Protein AF-A0A831PIA3-F1 (afdb_monomer)

Nearest PDB structures (foldseek):
  3on5-assembly1_A  TM=6.449E-01  e=6.277E-10  Halalkalibacterium halodurans
  2we7-assembly2_B-2  TM=6.122E-01  e=3.461E-08  Mycolicibacterium smegmatis MC2 155
  2we8-assembly1_A-2  TM=6.275E-01  e=1.860E-07  Mycolicibacterium smegmatis MC2 155
  2we8-assembly2_B-3  TM=6.422E-01  e=3.788E-07  Mycolicibacterium smegmatis MC2 155
  2we7-assembly1_A-3  TM=5.718E-01  e=1.346E-07  Mycolicibacterium smegmatis MC2 155

Radius of gyration: 20.7 Å; Cα contacts (8 Å, |Δi|>4): 271; chains: 1; bounding box: 48×27×61 Å

Organism: NCBI:txid483547

pLDDT: mean 90.54, std 7.81, range [58.16, 98.5]

Structure (mmCIF, N/CA/C/O backbone):
data_AF-A0A831PIA3-F1
#
_entry.id   AF-A0A831PIA3-F1
#
loop_
_atom_site.group_PDB
_atom_site.id
_atom_site.type_symbol
_atom_site.label_atom_id
_atom_site.label_alt_id
_atom_site.label_comp_id
_atom_site.label_asym_id
_atom_site.label_entity_id
_atom_site.label_seq_id
_atom_site.pdbx_PDB_ins_code
_atom_site.Cartn_x
_atom_site.Cartn_y
_atom_site.Cartn_z
_atom_site.occupancy
_atom_site.B_iso_or_equiv
_atom_site.auth_seq_id
_atom_site.auth_comp_id
_atom_site.auth_asym_id
_atom_site.auth_atom_id
_atom_site.pdbx_PDB_model_num
ATOM 1 N N . MET A 1 1 ? -1.072 -17.767 -10.872 1.00 58.16 1 MET A N 1
ATOM 2 C CA . MET A 1 1 ? -0.737 -18.484 -9.621 1.00 58.16 1 MET A CA 1
ATOM 3 C C . MET A 1 1 ? 0.154 -17.615 -8.742 1.00 58.16 1 MET A C 1
ATOM 5 O O . MET A 1 1 ? -0.186 -17.437 -7.587 1.00 58.16 1 MET A O 1
ATOM 9 N N . GLU A 1 2 ? 1.199 -16.997 -9.306 1.00 70.75 2 GLU A N 1
ATOM 10 C CA . GLU A 1 2 ? 2.081 -16.035 -8.612 1.00 70.75 2 GLU A CA 1
ATOM 11 C C . GLU A 1 2 ? 1.326 -14.826 -8.022 1.00 70.75 2 GLU A C 1
ATOM 13 O O . GLU A 1 2 ? 1.467 -14.533 -6.838 1.00 70.75 2 GLU A O 1
ATOM 18 N N . ASP A 1 3 ? 0.431 -14.206 -8.800 1.00 82.56 3 ASP A N 1
ATOM 19 C CA . ASP A 1 3 ? -0.356 -13.056 -8.330 1.00 82.56 3 ASP A CA 1
ATOM 20 C C . ASP A 1 3 ? -1.296 -13.389 -7.161 1.00 82.56 3 ASP A C 1
ATOM 22 O O . ASP A 1 3 ? -1.509 -12.547 -6.297 1.00 82.56 3 ASP A O 1
ATOM 26 N N . ILE A 1 4 ? -1.837 -14.613 -7.091 1.00 89.94 4 ILE A N 1
ATOM 27 C CA . ILE A 1 4 ? -2.760 -15.009 -6.010 1.00 89.94 4 ILE A CA 1
ATOM 28 C C . ILE A 1 4 ? -2.035 -14.961 -4.664 1.00 89.94 4 ILE A C 1
ATOM 30 O O . ILE A 1 4 ? -2.518 -14.309 -3.745 1.00 89.94 4 ILE A O 1
ATOM 34 N N . ALA A 1 5 ? -0.846 -15.564 -4.575 1.00 90.50 5 ALA A N 1
ATOM 35 C CA . ALA A 1 5 ? -0.042 -15.553 -3.352 1.00 90.50 5 ALA A CA 1
ATOM 36 C C . ALA A 1 5 ? 0.365 -14.128 -2.934 1.00 90.50 5 ALA A C 1
ATOM 38 O O . ALA A 1 5 ? 0.476 -13.822 -1.747 1.00 90.50 5 ALA A O 1
ATOM 39 N N . LEU A 1 6 ? 0.584 -13.240 -3.907 1.00 92.75 6 LEU A N 1
ATOM 40 C CA . LEU A 1 6 ? 0.877 -11.832 -3.654 1.00 92.75 6 LEU A CA 1
ATOM 41 C C . LEU A 1 6 ? -0.347 -11.086 -3.097 1.00 92.75 6 LEU A C 1
ATOM 43 O O . LEU A 1 6 ? -0.218 -10.334 -2.135 1.00 92.75 6 LEU A O 1
ATOM 47 N N . TYR A 1 7 ? -1.543 -11.325 -3.638 1.00 93.12 7 TYR A N 1
ATOM 48 C CA . TYR A 1 7 ? -2.778 -10.735 -3.114 1.00 93.12 7 TYR A CA 1
ATOM 49 C C . TYR A 1 7 ? -3.189 -11.303 -1.748 1.00 93.12 7 TYR A C 1
ATOM 51 O O . TYR A 1 7 ? -3.681 -10.555 -0.904 1.00 93.12 7 TYR A O 1
ATOM 59 N N . GLU A 1 8 ? -2.946 -12.588 -1.487 1.00 93.56 8 GLU A N 1
ATOM 60 C CA . GLU A 1 8 ? -3.107 -13.181 -0.153 1.00 93.56 8 GLU A CA 1
ATOM 61 C C . GLU A 1 8 ? -2.209 -12.489 0.879 1.00 93.56 8 GLU A C 1
ATOM 63 O O . GLU A 1 8 ? -2.651 -12.192 1.991 1.00 93.56 8 GLU A O 1
ATOM 68 N N . GLU A 1 9 ? -0.972 -12.164 0.500 1.00 92.62 9 GLU A N 1
ATOM 69 C CA . GLU A 1 9 ? -0.054 -11.411 1.353 1.00 92.62 9 GLU A CA 1
ATOM 70 C C . GLU A 1 9 ? -0.544 -9.982 1.611 1.00 92.62 9 GLU A C 1
ATOM 72 O O . GLU A 1 9 ? -0.527 -9.528 2.753 1.00 92.62 9 GLU A O 1
ATOM 77 N N . VAL A 1 10 ? -1.061 -9.291 0.591 1.00 93.06 10 VAL A N 1
ATOM 78 C CA . VAL A 1 10 ? -1.673 -7.960 0.758 1.00 93.06 10 VAL A CA 1
ATOM 79 C C . VAL A 1 10 ? -2.828 -8.007 1.766 1.00 93.06 10 VAL A C 1
ATOM 81 O O . VAL A 1 10 ? -2.923 -7.142 2.638 1.00 93.06 10 VAL A O 1
ATOM 84 N N . ILE A 1 11 ? -3.687 -9.030 1.693 1.00 91.12 11 ILE A N 1
ATOM 85 C CA . ILE A 1 11 ? -4.784 -9.223 2.653 1.00 91.12 11 ILE A CA 1
ATOM 86 C C . ILE A 1 11 ? -4.235 -9.458 4.066 1.00 91.12 11 ILE A C 1
ATOM 88 O O . ILE A 1 11 ? -4.759 -8.889 5.027 1.00 91.12 11 ILE A O 1
ATOM 92 N N . ARG A 1 12 ? -3.181 -10.273 4.203 1.00 90.88 12 ARG A N 1
ATOM 93 C CA . ARG A 1 12 ? -2.529 -10.545 5.491 1.00 90.88 12 ARG A CA 1
ATOM 94 C C . ARG A 1 12 ? -1.986 -9.262 6.117 1.00 90.88 12 ARG A C 1
ATOM 96 O O . ARG A 1 12 ? -2.293 -8.987 7.272 1.00 90.88 12 ARG A O 1
ATOM 103 N N . LEU A 1 13 ? -1.244 -8.466 5.349 1.00 90.75 13 LEU A N 1
ATOM 104 C CA . LEU A 1 13 ? -0.618 -7.227 5.818 1.00 90.75 13 LEU A CA 1
ATOM 105 C C . LEU A 1 13 ? -1.647 -6.163 6.193 1.00 90.75 13 LEU A C 1
ATOM 107 O O . LEU A 1 13 ? -1.507 -5.523 7.228 1.00 90.75 13 LEU A O 1
ATOM 111 N N . LYS A 1 14 ? -2.741 -6.042 5.431 1.00 86.69 14 LYS A N 1
ATOM 112 C CA . LYS A 1 14 ? -3.842 -5.124 5.762 1.00 86.69 14 LYS A CA 1
ATOM 113 C C . LYS A 1 14 ? -4.485 -5.422 7.124 1.00 86.69 14 LYS A C 1
ATOM 115 O O . LYS A 1 14 ? -5.036 -4.521 7.752 1.00 86.69 14 LYS A O 1
ATOM 120 N N . ASN A 1 15 ? -4.455 -6.680 7.561 1.00 83.19 15 ASN A N 1
ATOM 121 C CA . ASN A 1 15 ? -4.971 -7.106 8.865 1.00 83.19 15 ASN A CA 1
ATOM 122 C C . ASN A 1 15 ? -3.885 -7.201 9.950 1.00 83.19 15 ASN A C 1
ATOM 124 O O . ASN A 1 15 ? -4.224 -7.426 11.109 1.00 83.19 15 ASN A O 1
ATOM 128 N N . GLY A 1 16 ? -2.610 -7.090 9.579 1.00 81.50 16 GLY A N 1
ATOM 129 C CA . GLY A 1 16 ? -1.479 -7.090 10.498 1.00 81.50 16 GLY A CA 1
ATOM 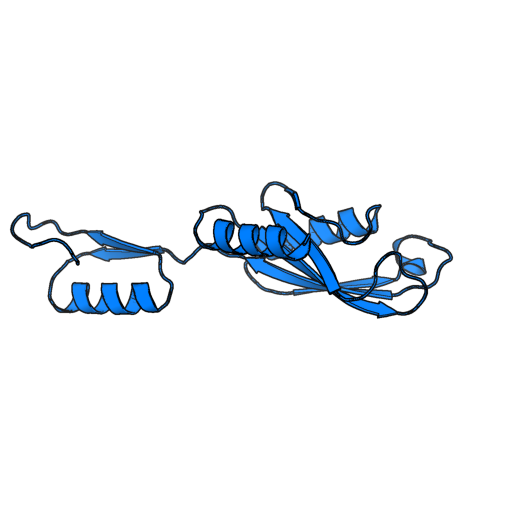130 C C . GLY A 1 16 ? -1.038 -5.674 10.849 1.00 81.50 16 GLY A C 1
ATOM 131 O O . GLY A 1 16 ? -1.726 -4.703 10.554 1.00 81.50 16 GLY A O 1
ATOM 132 N N . GLU A 1 17 ? 0.135 -5.567 11.468 1.00 75.38 17 GLU A N 1
ATOM 133 C CA . GLU A 1 17 ? 0.722 -4.279 11.860 1.00 75.38 17 GLU A CA 1
ATOM 134 C C . GLU A 1 17 ? 1.835 -3.813 10.919 1.00 75.38 17 GLU A C 1
ATOM 136 O O . GLU A 1 17 ? 2.262 -2.667 11.011 1.00 75.38 17 GLU A O 1
ATOM 141 N N . GLN A 1 18 ? 2.321 -4.679 10.022 1.00 86.75 18 GLN A N 1
ATOM 142 C CA . GLN A 1 18 ? 3.462 -4.372 9.163 1.00 86.75 18 GLN A CA 1
ATOM 143 C C . GLN A 1 18 ? 3.013 -3.638 7.887 1.00 86.75 18 GLN A C 1
ATOM 145 O O . GLN A 1 18 ? 2.327 -4.241 7.057 1.00 86.75 18 GLN A O 1
ATOM 150 N N . PRO A 1 19 ? 3.425 -2.373 7.679 1.00 91.88 19 PRO A N 1
ATOM 151 C CA . PRO A 1 19 ? 3.146 -1.656 6.444 1.00 91.88 19 PRO A CA 1
ATOM 152 C C . PRO A 1 19 ? 3.951 -2.219 5.270 1.00 91.88 19 PRO A C 1
ATOM 154 O O . PRO A 1 19 ? 5.071 -2.719 5.428 1.00 91.88 19 PRO A O 1
ATOM 157 N N . ALA A 1 20 ? 3.404 -2.079 4.069 1.00 95.88 20 ALA A N 1
ATOM 158 C CA . ALA A 1 20 ? 4.089 -2.422 2.830 1.00 95.88 20 ALA A CA 1
ATOM 159 C C . ALA A 1 20 ? 3.628 -1.519 1.688 1.00 95.88 20 ALA A C 1
ATOM 161 O O . ALA A 1 20 ? 2.650 -0.798 1.825 1.00 95.88 20 ALA A O 1
ATOM 162 N N . THR A 1 21 ? 4.296 -1.596 0.546 1.00 97.81 21 THR A N 1
ATOM 163 C CA . THR A 1 21 ? 3.874 -0.967 -0.704 1.00 97.81 21 THR A CA 1
ATOM 164 C C . THR A 1 21 ? 3.724 -2.041 -1.769 1.00 97.81 21 THR A C 1
ATOM 166 O O . THR A 1 21 ? 4.658 -2.800 -2.041 1.00 97.81 21 THR A O 1
ATOM 169 N N . LEU A 1 22 ? 2.552 -2.092 -2.399 1.00 97.50 22 LEU A N 1
ATOM 170 C CA . LEU A 1 22 ? 2.340 -2.841 -3.626 1.00 97.50 22 LEU A CA 1
ATOM 171 C C . LEU A 1 22 ? 2.830 -2.000 -4.806 1.00 97.50 22 LEU A C 1
ATOM 173 O O . LEU A 1 22 ? 2.276 -0.954 -5.136 1.00 97.50 22 LEU A O 1
ATOM 177 N N . VAL A 1 23 ? 3.869 -2.485 -5.466 1.00 98.06 23 VAL A N 1
ATOM 178 C CA . VAL A 1 23 ? 4.406 -1.910 -6.692 1.00 98.06 23 VAL A CA 1
ATOM 179 C C . VAL A 1 23 ? 3.753 -2.604 -7.878 1.00 98.06 23 VA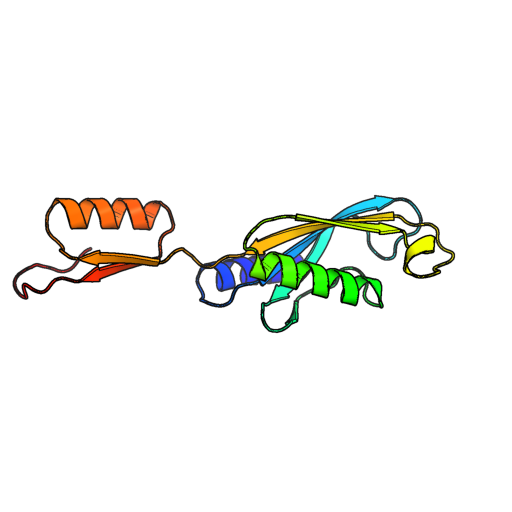L A C 1
ATOM 181 O O . VAL A 1 23 ? 3.788 -3.829 -7.981 1.00 98.06 23 VAL A O 1
ATOM 184 N N . THR A 1 24 ? 3.197 -1.832 -8.809 1.00 97.38 24 THR A N 1
ATOM 185 C CA . THR A 1 24 ? 2.691 -2.348 -10.088 1.00 97.38 24 THR A CA 1
ATOM 186 C C . THR A 1 24 ? 3.323 -1.593 -11.248 1.00 97.38 24 THR A C 1
ATOM 188 O O . THR A 1 24 ? 3.214 -0.373 -11.328 1.00 97.38 24 THR A O 1
ATOM 191 N N . LEU A 1 25 ? 3.932 -2.307 -12.196 1.00 96.56 25 LEU A N 1
ATOM 192 C CA . LEU A 1 25 ? 4.326 -1.736 -13.482 1.00 96.56 25 LEU A CA 1
ATOM 193 C C . LEU A 1 25 ? 3.061 -1.422 -14.290 1.00 96.56 25 LEU A C 1
ATOM 195 O O . LEU A 1 25 ? 2.414 -2.331 -14.809 1.00 96.56 25 LEU A O 1
ATOM 199 N N . ILE A 1 26 ? 2.695 -0.145 -14.387 1.00 97.12 26 ILE A N 1
ATOM 200 C CA . ILE A 1 26 ? 1.460 0.302 -15.050 1.00 97.12 26 ILE A CA 1
ATOM 201 C C . ILE A 1 26 ? 1.680 0.698 -16.510 1.00 97.12 26 ILE A C 1
ATOM 203 O O . ILE A 1 26 ? 0.745 0.652 -17.307 1.00 97.12 26 ILE A O 1
ATOM 207 N N . ARG A 1 27 ? 2.917 1.034 -16.898 1.00 95.94 27 ARG A N 1
ATOM 208 C CA . ARG A 1 27 ? 3.263 1.334 -18.291 1.00 95.94 27 ARG A CA 1
ATOM 209 C C . ARG A 1 27 ? 4.683 0.900 -18.615 1.00 95.94 27 ARG A C 1
ATOM 211 O O . ARG A 1 27 ? 5.612 1.198 -17.875 1.00 95.94 27 ARG A O 1
ATOM 218 N N . SER A 1 28 ? 4.850 0.260 -19.766 1.00 94.00 28 SER A N 1
ATOM 219 C CA . SER A 1 28 ? 6.154 -0.097 -20.330 1.00 94.00 28 SER A CA 1
ATOM 220 C C . SER A 1 28 ? 6.177 0.242 -21.817 1.00 94.00 28 SER A C 1
ATOM 222 O O . SER A 1 28 ? 5.299 -0.209 -22.555 1.00 94.00 28 SER A O 1
ATOM 224 N N . THR A 1 29 ? 7.171 1.002 -22.267 1.00 91.38 29 THR A N 1
ATOM 225 C CA . THR A 1 29 ? 7.386 1.340 -23.687 1.00 91.38 29 THR A CA 1
ATOM 226 C C . THR A 1 29 ? 8.812 0.984 -24.099 1.00 91.38 29 THR A C 1
ATOM 228 O O . THR A 1 29 ? 9.699 0.968 -23.250 1.00 91.38 29 THR A O 1
ATOM 231 N N . GLY A 1 30 ? 9.028 0.653 -25.374 1.00 86.75 30 GLY A N 1
ATOM 232 C CA . GLY A 1 30 ? 10.328 0.177 -25.862 1.00 86.75 30 GLY A CA 1
ATOM 233 C C . GLY A 1 30 ? 10.703 -1.222 -25.354 1.00 86.75 30 GLY A C 1
ATOM 234 O O . GLY A 1 30 ? 9.840 -2.012 -24.937 1.00 86.75 30 GLY A O 1
ATOM 235 N N . SER A 1 31 ? 11.999 -1.540 -25.397 1.00 83.19 31 SER A N 1
ATOM 236 C CA . SER A 1 31 ? 12.514 -2.838 -24.947 1.00 83.19 31 SER A CA 1
ATOM 237 C C . SER A 1 31 ? 12.764 -2.809 -23.443 1.00 83.19 31 SER A C 1
ATOM 239 O O . SER A 1 31 ? 13.684 -2.169 -22.944 1.00 83.19 31 SER A O 1
ATOM 241 N N . THR A 1 32 ? 11.898 -3.507 -22.719 1.00 82.19 32 THR A N 1
ATOM 242 C CA . THR A 1 32 ? 11.809 -3.507 -21.257 1.00 82.19 32 THR A CA 1
ATOM 243 C C . THR A 1 32 ? 11.818 -4.948 -20.735 1.00 82.19 32 THR A C 1
ATOM 245 O O . THR A 1 32 ? 11.248 -5.822 -21.396 1.00 82.19 32 THR A O 1
ATOM 248 N N . PRO A 1 33 ? 12.453 -5.225 -19.577 1.00 76.56 33 PRO A N 1
ATOM 249 C CA . PRO A 1 33 ? 12.634 -6.588 -19.059 1.00 76.56 33 PRO A CA 1
ATOM 250 C C . PRO A 1 33 ? 11.318 -7.244 -18.620 1.00 76.56 33 PRO A C 1
ATOM 252 O O . PRO A 1 33 ? 11.162 -8.461 -18.700 1.00 76.56 33 PRO A O 1
ATOM 255 N N . ARG A 1 34 ? 10.348 -6.435 -18.183 1.00 84.44 34 ARG A N 1
ATOM 256 C CA . ARG A 1 34 ? 8.980 -6.852 -17.863 1.00 84.44 34 ARG A CA 1
ATOM 257 C C . ARG A 1 34 ? 7.977 -5.950 -18.574 1.00 84.44 34 ARG A C 1
ATOM 259 O O . ARG A 1 34 ? 8.294 -4.830 -18.972 1.00 84.44 34 ARG A O 1
ATOM 266 N N . LYS A 1 35 ? 6.759 -6.463 -18.736 1.00 88.00 35 LYS A N 1
ATOM 267 C CA . LYS A 1 35 ? 5.620 -5.737 -19.309 1.00 88.00 35 LYS A CA 1
ATOM 268 C C . LYS A 1 35 ? 4.683 -5.254 -18.210 1.00 88.00 35 LYS A C 1
ATOM 270 O O . LYS A 1 35 ? 4.736 -5.747 -17.081 1.00 88.00 35 LYS A O 1
ATOM 275 N N . ALA A 1 36 ? 3.829 -4.297 -18.568 1.00 93.38 36 ALA A N 1
ATOM 276 C CA . ALA A 1 36 ? 2.744 -3.840 -17.710 1.00 93.38 36 ALA A CA 1
ATOM 277 C C . ALA A 1 36 ? 1.986 -5.024 -17.086 1.00 93.38 36 ALA A C 1
ATOM 279 O O . ALA A 1 36 ? 1.713 -6.018 -17.758 1.00 93.38 36 ALA A O 1
ATOM 280 N N . GLY A 1 37 ? 1.694 -4.910 -15.793 1.00 92.94 37 GLY A N 1
ATOM 281 C CA . GLY A 1 37 ? 1.103 -5.970 -14.979 1.00 92.94 37 GLY A CA 1
ATOM 282 C C . GLY A 1 37 ? 2.078 -6.652 -14.020 1.00 92.94 37 GLY A C 1
ATOM 283 O O . GLY A 1 37 ? 1.610 -7.250 -13.060 1.00 92.94 37 GLY A O 1
ATOM 284 N N . ALA A 1 38 ? 3.399 -6.525 -14.208 1.00 93.88 38 ALA A N 1
ATOM 285 C CA . ALA A 1 38 ? 4.370 -7.036 -13.236 1.00 93.88 38 ALA A CA 1
ATOM 286 C C . ALA A 1 38 ? 4.187 -6.370 -11.861 1.00 93.88 38 ALA A C 1
ATOM 288 O O . ALA A 1 38 ? 4.001 -5.150 -11.779 1.00 93.88 38 ALA A O 1
ATOM 289 N N . LYS A 1 39 ? 4.250 -7.174 -10.794 1.00 95.81 39 LYS A N 1
ATOM 290 C CA . LYS A 1 39 ? 4.010 -6.743 -9.414 1.00 95.81 39 LYS A CA 1
ATOM 291 C C . LYS A 1 39 ? 5.127 -7.180 -8.484 1.00 95.81 39 LYS A C 1
ATOM 293 O O . LYS A 1 39 ? 5.723 -8.241 -8.657 1.00 95.81 39 LYS A O 1
ATOM 298 N N . MET A 1 40 ? 5.363 -6.358 -7.474 1.00 96.44 40 MET A N 1
ATOM 299 C CA . MET A 1 40 ? 6.267 -6.648 -6.372 1.00 96.44 40 MET A CA 1
ATOM 300 C C . MET A 1 40 ? 5.707 -6.005 -5.113 1.00 96.44 40 MET A C 1
ATOM 302 O O . MET A 1 40 ? 5.248 -4.868 -5.141 1.00 96.44 40 MET A O 1
ATOM 306 N N . LEU A 1 41 ? 5.737 -6.732 -4.012 1.00 96.81 41 LEU A N 1
ATOM 307 C CA . LEU A 1 41 ? 5.394 -6.215 -2.702 1.00 96.81 41 LEU A CA 1
ATOM 308 C C . LEU A 1 41 ? 6.688 -5.885 -1.964 1.00 96.81 41 LEU A C 1
ATOM 310 O O . LEU A 1 41 ? 7.591 -6.718 -1.941 1.00 96.81 41 LEU A O 1
ATOM 314 N N . VAL A 1 42 ? 6.769 -4.697 -1.372 1.00 97.19 42 VAL A N 1
ATOM 315 C CA . VAL A 1 42 ? 7.928 -4.232 -0.600 1.00 97.19 42 VAL A CA 1
ATOM 316 C C . VAL A 1 42 ? 7.461 -3.911 0.811 1.00 97.19 42 VAL A C 1
ATOM 318 O O . VAL A 1 42 ? 6.644 -3.012 0.992 1.00 97.19 42 VAL A O 1
ATOM 321 N N . ARG A 1 43 ? 7.937 -4.651 1.811 1.00 95.50 43 ARG A N 1
ATOM 322 C CA . ARG A 1 43 ? 7.595 -4.414 3.222 1.00 95.50 43 ARG A CA 1
ATOM 323 C C . ARG A 1 43 ? 8.447 -3.284 3.800 1.00 95.50 43 ARG A C 1
ATOM 325 O O . ARG A 1 43 ? 9.502 -2.958 3.260 1.00 95.50 43 ARG A O 1
ATOM 332 N N . SER A 1 44 ? 8.009 -2.705 4.917 1.00 94.06 44 SER A N 1
ATOM 333 C CA . SER A 1 44 ? 8.732 -1.630 5.617 1.00 94.06 44 SER A CA 1
ATOM 334 C C . SER A 1 44 ? 10.152 -2.005 6.068 1.00 94.06 44 SER A C 1
ATOM 336 O O . SER A 1 44 ? 10.986 -1.124 6.243 1.00 94.06 44 SER A O 1
ATOM 338 N N . ASP A 1 45 ? 10.445 -3.300 6.224 1.00 93.75 45 ASP A N 1
ATOM 339 C CA . ASP A 1 45 ? 11.780 -3.830 6.540 1.00 93.75 45 ASP A CA 1
ATOM 340 C C . ASP A 1 45 ? 12.678 -4.027 5.300 1.00 93.75 45 ASP A C 1
ATOM 342 O O . ASP A 1 45 ? 13.815 -4.483 5.418 1.00 93.75 45 ASP A O 1
ATOM 346 N N . GLY A 1 46 ? 12.175 -3.695 4.107 1.00 94.12 46 GLY A N 1
ATOM 347 C CA . GLY A 1 46 ? 12.863 -3.865 2.830 1.00 94.12 46 GLY A CA 1
ATOM 348 C C . GLY A 1 46 ? 12.762 -5.269 2.230 1.00 94.12 46 GLY A C 1
ATOM 349 O O . GLY A 1 46 ? 13.230 -5.477 1.110 1.00 94.12 46 GLY A O 1
ATOM 350 N N . SER A 1 47 ? 12.143 -6.236 2.917 1.00 94.94 47 SER A N 1
ATOM 351 C CA . SER A 1 47 ? 11.889 -7.558 2.343 1.00 94.94 47 SER A CA 1
ATOM 352 C C . SER A 1 47 ? 10.861 -7.479 1.213 1.00 94.94 47 SER A C 1
ATOM 354 O O . SER A 1 47 ? 9.913 -6.687 1.256 1.00 94.94 47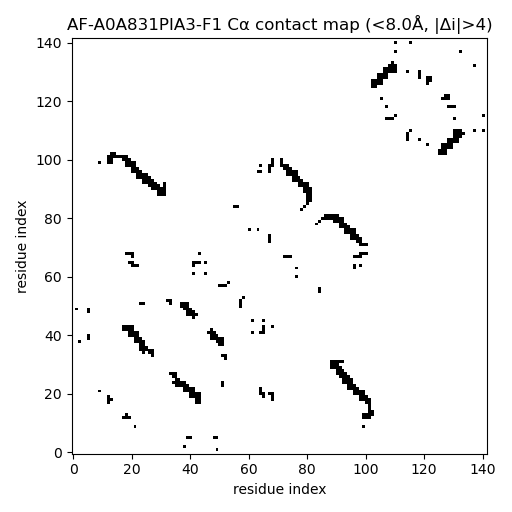 SER A O 1
ATOM 356 N N . ILE A 1 48 ? 11.034 -8.329 0.197 1.00 95.50 48 ILE A N 1
ATOM 357 C CA . ILE A 1 48 ? 10.192 -8.319 -1.002 1.00 95.50 48 ILE A CA 1
ATOM 358 C C . ILE A 1 48 ? 9.471 -9.646 -1.235 1.00 95.50 48 ILE A C 1
ATOM 360 O O . ILE A 1 48 ? 9.904 -10.705 -0.778 1.00 95.50 48 ILE A O 1
ATOM 364 N N . GLN A 1 49 ? 8.374 -9.583 -1.985 1.00 95.06 49 GLN A N 1
ATOM 365 C CA . GLN A 1 49 ? 7.715 -10.739 -2.590 1.00 95.06 49 GLN A CA 1
ATOM 366 C C . GLN A 1 49 ? 7.342 -10.410 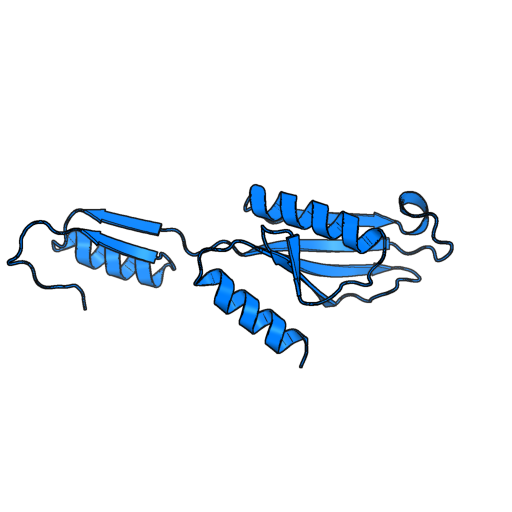-4.039 1.00 95.06 49 GLN A C 1
ATOM 368 O O . GLN A 1 49 ? 6.727 -9.380 -4.310 1.00 95.06 49 GLN A O 1
ATOM 373 N N . GLY A 1 50 ? 7.696 -11.294 -4.972 1.00 91.56 50 GLY A N 1
ATOM 374 C CA . GLY A 1 50 ? 7.625 -11.005 -6.407 1.00 91.56 50 GLY A CA 1
ATOM 375 C C . GLY A 1 50 ? 8.822 -10.183 -6.899 1.00 91.56 50 GLY A C 1
ATOM 376 O O . GLY A 1 50 ? 9.760 -9.917 -6.154 1.00 91.56 50 GLY A O 1
ATOM 377 N N . THR A 1 51 ? 8.805 -9.815 -8.179 1.00 91.75 51 THR A N 1
ATOM 378 C CA . THR A 1 51 ? 9.871 -9.037 -8.830 1.00 91.75 51 THR A CA 1
ATOM 379 C C . THR A 1 51 ? 9.305 -8.272 -10.020 1.00 91.75 51 THR A C 1
ATOM 381 O O . THR A 1 51 ? 8.420 -8.753 -10.734 1.00 91.75 51 THR A O 1
ATOM 384 N N . ILE A 1 52 ? 9.862 -7.092 -10.281 1.00 89.31 52 ILE A N 1
ATOM 385 C CA . ILE A 1 52 ? 9.525 -6.263 -11.447 1.00 89.31 52 ILE A CA 1
ATOM 386 C C . ILE A 1 52 ? 10.595 -6.300 -12.547 1.00 89.31 52 ILE A C 1
ATOM 388 O O . ILE A 1 52 ? 10.465 -5.600 -13.551 1.00 89.31 52 ILE A O 1
ATOM 392 N N . GLY A 1 53 ? 11.621 -7.144 -12.408 1.00 80.88 53 GLY A N 1
ATOM 393 C CA . GLY A 1 53 ? 12.659 -7.325 -13.427 1.00 80.88 53 GLY A CA 1
ATOM 394 C C . GLY A 1 53 ? 14.094 -7.358 -12.903 1.00 80.88 53 GLY A C 1
ATOM 395 O O . GLY A 1 53 ? 14.988 -7.624 -13.703 1.00 80.88 53 GLY A O 1
ATOM 396 N N . GLY A 1 54 ? 14.319 -7.140 -11.601 1.00 84.00 54 GLY A N 1
ATOM 397 C CA . GLY A 1 54 ? 15.642 -7.201 -10.980 1.00 84.00 54 GLY A CA 1
ATOM 398 C C . GLY A 1 54 ? 16.588 -6.051 -11.352 1.00 84.00 54 GLY A C 1
ATOM 399 O O . GLY A 1 54 ? 16.217 -5.063 -11.992 1.00 84.00 54 GLY A O 1
ATOM 400 N N . GLY A 1 55 ? 17.851 -6.190 -10.944 1.00 88.38 55 GLY A N 1
ATOM 401 C CA . GLY A 1 55 ? 18.923 -5.243 -11.262 1.00 88.38 55 GLY A CA 1
ATOM 402 C C . GLY A 1 55 ? 18.810 -3.899 -10.534 1.00 88.38 55 GLY A C 1
ATOM 403 O O . GLY A 1 55 ? 18.148 -3.776 -9.508 1.00 88.38 55 GLY A O 1
ATOM 404 N N . ARG A 1 56 ? 19.486 -2.872 -11.069 1.00 89.38 56 ARG A N 1
ATOM 405 C CA . ARG A 1 56 ? 19.526 -1.526 -10.461 1.00 89.38 56 ARG A CA 1
ATOM 406 C C . ARG A 1 56 ? 18.157 -0.846 -10.416 1.00 89.38 56 ARG A C 1
ATOM 408 O O . ARG A 1 56 ? 17.867 -0.149 -9.452 1.00 89.38 56 ARG A O 1
ATOM 415 N N . LEU A 1 57 ? 17.317 -1.091 -11.421 1.00 91.12 57 LEU A N 1
ATOM 416 C CA . LEU A 1 57 ? 15.947 -0.586 -11.455 1.00 91.12 57 LEU A CA 1
ATOM 417 C C . LEU A 1 57 ? 15.144 -1.056 -10.237 1.00 91.12 57 LEU 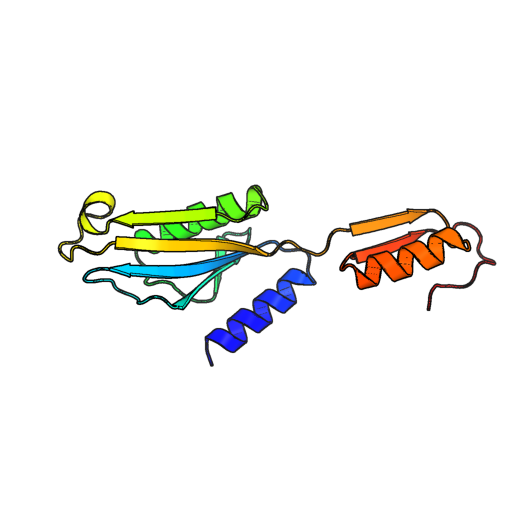A C 1
ATOM 419 O O . LEU A 1 57 ? 14.456 -0.258 -9.612 1.00 91.12 57 LEU A O 1
ATOM 423 N N . GLU A 1 58 ? 15.231 -2.343 -9.895 1.00 94.50 58 GLU A N 1
ATOM 424 C CA . GLU A 1 58 ? 14.486 -2.896 -8.763 1.00 94.50 58 GLU A CA 1
ATOM 425 C C . GLU A 1 58 ? 14.927 -2.271 -7.436 1.00 94.50 58 GLU A C 1
ATOM 427 O O . GLU A 1 58 ? 14.077 -1.944 -6.615 1.00 94.50 58 GLU A O 1
ATOM 432 N N . VAL A 1 59 ? 16.227 -2.002 -7.266 1.00 94.94 59 VAL A N 1
ATOM 433 C CA . VAL A 1 59 ? 16.762 -1.302 -6.085 1.00 94.94 59 VAL A CA 1
ATOM 434 C C . VAL A 1 59 ? 16.180 0.109 -5.956 1.00 94.94 59 VAL A C 1
ATOM 436 O O . VAL A 1 59 ? 15.710 0.480 -4.880 1.00 94.94 59 VAL A O 1
ATOM 439 N N . GLU A 1 60 ? 16.146 0.885 -7.043 1.00 95.50 60 GLU A N 1
ATOM 440 C CA . GLU A 1 60 ? 15.563 2.236 -7.016 1.00 95.50 60 GLU A CA 1
ATOM 441 C C . GLU A 1 60 ? 14.053 2.218 -6.775 1.00 95.50 60 GLU A C 1
ATOM 443 O O . GLU A 1 60 ? 13.522 3.047 -6.033 1.00 95.50 60 GLU A O 1
ATOM 448 N N . VAL A 1 61 ? 13.346 1.245 -7.349 1.00 96.69 61 VAL A N 1
ATOM 449 C CA . VAL A 1 61 ? 11.910 1.086 -7.116 1.00 96.69 61 VAL A CA 1
ATOM 450 C C . VAL A 1 61 ? 11.622 0.655 -5.678 1.00 96.69 61 VAL A C 1
ATOM 452 O O . VAL A 1 61 ? 10.676 1.170 -5.089 1.00 96.69 61 VAL A O 1
ATOM 455 N N . ILE A 1 62 ? 12.438 -0.217 -5.076 1.00 97.69 62 ILE A N 1
ATOM 456 C CA . ILE A 1 62 ? 12.338 -0.565 -3.649 1.00 97.69 62 ILE A CA 1
ATOM 457 C C . ILE A 1 62 ? 12.529 0.686 -2.790 1.00 97.69 62 ILE A C 1
ATOM 459 O O . ILE A 1 62 ? 11.728 0.939 -1.894 1.00 97.69 62 ILE A O 1
ATOM 463 N N . ARG A 1 63 ? 13.527 1.521 -3.099 1.00 97.25 63 ARG A N 1
ATOM 464 C CA . ARG A 1 63 ? 13.761 2.785 -2.389 1.00 97.25 63 ARG A CA 1
ATOM 465 C C . ARG A 1 63 ? 12.536 3.704 -2.452 1.00 97.25 63 ARG A C 1
ATOM 467 O O . ARG A 1 63 ? 12.094 4.207 -1.424 1.00 97.25 63 ARG A O 1
ATOM 474 N N . LYS A 1 64 ? 11.944 3.868 -3.639 1.00 98.00 64 LYS A N 1
ATOM 475 C CA . LYS A 1 64 ? 10.695 4.625 -3.826 1.00 98.00 64 LYS A CA 1
ATOM 476 C C . LYS A 1 64 ? 9.499 3.997 -3.115 1.00 98.00 64 LYS A C 1
ATOM 478 O O . LYS A 1 64 ? 8.656 4.712 -2.583 1.00 98.00 64 LYS A O 1
ATOM 483 N N . ALA A 1 65 ? 9.427 2.673 -3.070 1.00 97.75 65 ALA A N 1
ATOM 484 C CA . ALA A 1 65 ? 8.377 1.963 -2.361 1.00 97.75 65 ALA A CA 1
ATOM 485 C C . ALA A 1 65 ? 8.465 2.178 -0.841 1.00 97.75 65 ALA A C 1
ATOM 487 O O . ALA A 1 65 ? 7.425 2.341 -0.207 1.00 97.75 65 ALA A O 1
ATOM 488 N N . LEU A 1 66 ? 9.674 2.242 -0.273 1.00 96.94 66 LEU A N 1
ATOM 489 C CA . LEU A 1 66 ? 9.897 2.571 1.140 1.00 96.94 66 LEU A CA 1
ATOM 490 C C . LEU A 1 66 ? 9.508 4.023 1.465 1.00 96.94 66 LEU A C 1
ATOM 492 O O . LEU A 1 66 ? 8.844 4.251 2.472 1.00 96.94 66 LEU A O 1
ATOM 496 N N . GLU A 1 67 ? 9.815 4.985 0.585 1.00 97.19 67 GLU A N 1
ATOM 497 C CA . GLU A 1 67 ? 9.311 6.369 0.711 1.00 97.19 67 GLU A CA 1
ATOM 498 C C . GLU A 1 67 ? 7.768 6.408 0.712 1.00 97.19 67 GLU A C 1
ATOM 500 O O . GLU A 1 67 ? 7.14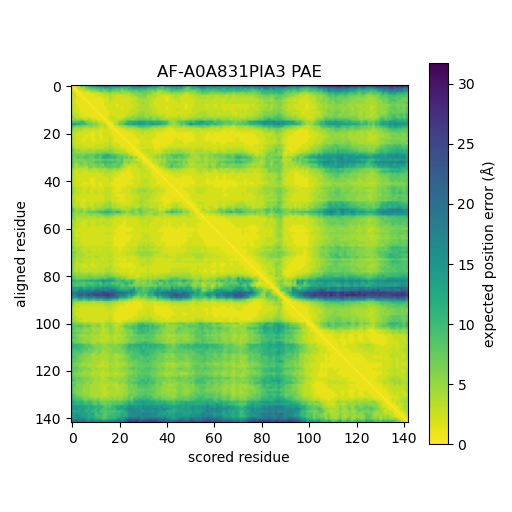3 7.130 1.493 1.00 97.19 67 GLU A O 1
ATOM 505 N N . ALA A 1 68 ? 7.130 5.605 -0.148 1.00 96.88 68 ALA A N 1
ATOM 506 C CA . ALA A 1 68 ? 5.674 5.501 -0.205 1.00 96.88 68 ALA A CA 1
ATOM 507 C C . ALA A 1 68 ? 5.090 4.885 1.081 1.00 96.88 68 ALA A C 1
ATOM 509 O O . ALA A 1 68 ? 4.076 5.382 1.571 1.00 96.88 68 ALA A O 1
ATOM 510 N N . VAL A 1 69 ? 5.754 3.877 1.667 1.00 93.50 69 VAL A N 1
ATOM 511 C CA . VAL A 1 69 ? 5.374 3.323 2.979 1.00 93.50 69 VAL A CA 1
ATOM 512 C C . VAL A 1 69 ? 5.399 4.414 4.048 1.00 93.50 69 VAL A C 1
ATOM 514 O O . VAL A 1 69 ? 4.424 4.577 4.774 1.00 93.50 69 VAL A O 1
ATOM 517 N N . GLU A 1 70 ? 6.493 5.170 4.139 1.00 92.62 70 GLU A N 1
ATOM 518 C CA . GLU A 1 70 ? 6.674 6.197 5.171 1.00 92.62 70 GLU A CA 1
ATOM 519 C C . GLU A 1 70 ? 5.654 7.338 5.043 1.00 92.62 70 GLU A C 1
ATOM 521 O O . GLU A 1 70 ? 5.083 7.785 6.035 1.00 92.62 70 GLU A O 1
ATOM 526 N N . SER A 1 71 ? 5.373 7.779 3.814 1.00 94.06 71 SER A N 1
ATOM 527 C CA . SER A 1 71 ? 4.373 8.825 3.564 1.00 94.06 71 SER A CA 1
ATOM 528 C C . SER A 1 71 ? 2.923 8.352 3.728 1.00 94.06 71 SER A C 1
ATOM 530 O O . SER A 1 71 ? 2.009 9.180 3.792 1.00 94.06 71 SER A O 1
ATOM 532 N N . GLY A 1 72 ? 2.686 7.035 3.707 1.00 92.38 72 GLY A N 1
ATOM 533 C CA . GLY A 1 72 ? 1.356 6.427 3.688 1.00 92.38 72 GLY A CA 1
ATOM 534 C C . GLY A 1 72 ? 0.497 6.817 2.478 1.00 92.38 72 GLY A C 1
ATOM 535 O O . GLY A 1 72 ? -0.701 6.529 2.475 1.00 92.38 72 GLY A O 1
ATOM 536 N N . SER A 1 73 ? 1.079 7.478 1.470 1.00 93.94 73 SER A N 1
ATOM 537 C CA . SER A 1 73 ? 0.373 8.072 0.335 1.00 93.94 73 SER A CA 1
ATOM 538 C C . SER A 1 73 ? 0.797 7.427 -0.987 1.00 93.94 73 SER A C 1
ATOM 540 O O . SER A 1 73 ? 1.989 7.199 -1.212 1.00 93.94 73 SER A O 1
ATOM 542 N N . PRO A 1 74 ? -0.150 7.138 -1.896 1.00 97.06 74 PRO A N 1
ATOM 543 C CA . PRO A 1 74 ? 0.182 6.556 -3.185 1.00 97.06 74 PRO A CA 1
ATOM 544 C C . PRO A 1 74 ? 0.966 7.536 -4.057 1.00 97.06 74 PRO A C 1
ATOM 546 O O . PRO A 1 74 ? 0.742 8.747 -4.026 1.00 97.06 74 PRO A O 1
ATOM 549 N N . SER A 1 75 ? 1.867 7.000 -4.874 1.00 97.38 75 SER A N 1
ATOM 550 C CA . SER A 1 75 ? 2.683 7.792 -5.796 1.00 97.38 75 SER A CA 1
ATOM 551 C C . SER A 1 75 ? 3.026 7.014 -7.066 1.00 97.38 75 SER A C 1
ATOM 553 O O . SER A 1 75 ? 2.714 5.829 -7.206 1.00 97.38 75 SER A O 1
ATOM 555 N N . THR A 1 76 ? 3.648 7.693 -8.026 1.00 98.12 76 THR A N 1
ATOM 556 C CA . THR A 1 76 ? 4.161 7.082 -9.255 1.00 98.12 76 THR A CA 1
ATOM 557 C C . THR A 1 76 ? 5.658 7.315 -9.383 1.00 98.12 76 THR A C 1
ATOM 559 O O . THR A 1 76 ? 6.145 8.393 -9.046 1.00 98.12 76 THR A O 1
ATOM 562 N N . ALA A 1 77 ? 6.376 6.332 -9.923 1.00 96.81 77 ALA A N 1
ATOM 563 C CA . ALA A 1 77 ? 7.797 6.443 -10.237 1.00 96.81 77 ALA A CA 1
ATOM 564 C C . ALA A 1 77 ? 8.041 6.119 -11.714 1.00 96.81 77 ALA A C 1
ATOM 566 O O . ALA A 1 77 ? 7.632 5.060 -12.195 1.00 96.81 77 ALA A O 1
ATOM 567 N N . GLU A 1 78 ? 8.699 7.029 -12.426 1.00 95.62 78 GLU A N 1
ATOM 568 C CA . GLU A 1 78 ? 9.075 6.869 -13.831 1.00 95.62 78 GLU A CA 1
ATOM 569 C C . GLU A 1 78 ? 10.583 6.689 -13.965 1.00 95.62 78 GLU A C 1
ATOM 571 O O . GLU A 1 78 ? 11.345 7.329 -13.246 1.00 95.62 78 GLU A O 1
ATOM 576 N N . PHE A 1 79 ? 10.987 5.826 -14.897 1.00 92.94 79 PHE A N 1
ATOM 577 C CA . PHE A 1 79 ? 12.389 5.544 -15.190 1.00 92.94 79 PHE A CA 1
ATOM 578 C C . PHE A 1 79 ? 12.610 5.391 -16.695 1.00 92.94 79 PHE A C 1
ATOM 580 O O . PHE A 1 79 ? 11.831 4.710 -17.377 1.00 92.94 79 PHE A O 1
ATOM 587 N N . ASP A 1 80 ? 13.698 5.968 -17.194 1.00 91.00 80 ASP A N 1
ATOM 588 C CA . ASP A 1 80 ? 14.214 5.779 -18.545 1.00 91.00 80 ASP A CA 1
ATOM 589 C C . ASP A 1 80 ? 15.459 4.882 -18.502 1.00 91.00 80 ASP A C 1
ATOM 591 O O . ASP A 1 80 ? 16.500 5.224 -17.945 1.00 91.00 80 ASP A O 1
ATOM 595 N N . LEU A 1 81 ? 15.363 3.688 -19.089 1.00 86.12 81 LEU A N 1
ATOM 596 C CA . LEU A 1 81 ? 16.408 2.670 -18.992 1.00 86.12 81 LEU A CA 1
ATOM 597 C C . LEU A 1 81 ? 17.737 3.100 -19.620 1.00 86.12 81 LEU A C 1
ATOM 599 O O . LEU A 1 81 ? 18.785 2.570 -19.241 1.00 86.12 81 LEU A O 1
ATOM 603 N N . THR A 1 82 ? 17.709 4.025 -20.577 1.00 84.38 82 THR A N 1
ATOM 604 C CA . THR A 1 82 ? 18.921 4.507 -21.235 1.00 84.38 82 THR A CA 1
ATOM 605 C C . THR A 1 82 ? 19.575 5.623 -20.435 1.00 84.38 82 THR A C 1
ATOM 607 O O . THR A 1 82 ? 20.778 5.541 -20.192 1.00 84.38 82 THR A O 1
ATOM 610 N N . GLU A 1 83 ? 18.806 6.611 -19.983 1.00 79.00 83 GLU A N 1
ATOM 611 C CA . GLU A 1 83 ? 19.348 7.754 -19.237 1.00 79.00 83 GLU A CA 1
ATOM 612 C C . GLU A 1 83 ? 19.731 7.380 -17.798 1.00 79.00 83 GLU A C 1
ATOM 614 O O . GLU A 1 83 ? 20.827 7.713 -17.351 1.00 79.00 83 GLU A O 1
ATOM 619 N N . ASP A 1 84 ? 18.884 6.618 -17.103 1.00 77.06 84 ASP A N 1
ATOM 620 C CA . ASP A 1 84 ? 19.067 6.335 -15.674 1.00 77.06 84 ASP A CA 1
ATOM 621 C C . ASP A 1 84 ? 20.045 5.180 -15.415 1.00 77.06 84 ASP A C 1
ATOM 623 O O . ASP A 1 84 ? 20.696 5.111 -14.369 1.00 77.06 84 ASP A O 1
ATOM 627 N N . PHE A 1 85 ? 20.158 4.241 -16.361 1.00 81.56 85 PHE A N 1
ATOM 628 C CA . PHE A 1 85 ? 20.893 2.988 -16.147 1.00 81.56 85 PHE A CA 1
ATOM 629 C C . PHE A 1 85 ? 21.892 2.636 -17.254 1.00 81.56 85 PHE A C 1
ATOM 631 O O . PHE A 1 85 ? 22.598 1.632 -17.135 1.00 81.56 85 PHE A O 1
ATOM 638 N N . GLY A 1 86 ? 21.985 3.436 -18.322 1.00 74.06 86 GLY A N 1
ATOM 639 C CA . GLY A 1 86 ? 22.902 3.180 -19.436 1.00 74.06 86 GLY A CA 1
ATOM 640 C C . GLY A 1 86 ? 22.577 1.908 -20.225 1.00 74.06 86 GLY A C 1
ATOM 641 O O . GLY A 1 86 ? 23.445 1.371 -20.915 1.00 74.06 86 GLY A O 1
ATOM 642 N N . HIS A 1 87 ? 21.351 1.382 -20.123 1.00 70.50 87 HIS A N 1
ATOM 643 C CA . HIS A 1 87 ? 20.950 0.218 -20.902 1.00 70.50 87 HIS A CA 1
ATOM 644 C C . HIS A 1 87 ? 20.694 0.621 -22.359 1.00 70.50 87 HIS A C 1
ATOM 646 O O . HIS A 1 87 ? 19.912 1.526 -22.654 1.00 70.50 87 HIS A O 1
ATOM 652 N N . ALA A 1 88 ? 21.300 -0.119 -23.289 1.00 61.56 88 ALA A N 1
ATOM 653 C CA . ALA A 1 88 ? 21.206 0.124 -24.732 1.00 61.56 88 ALA A CA 1
ATOM 654 C C . ALA A 1 88 ? 19.795 -0.093 -25.327 1.00 61.56 88 ALA A C 1
ATOM 656 O O . ALA A 1 88 ? 19.574 0.148 -26.509 1.00 61.56 88 ALA A O 1
ATOM 657 N N . CYS A 1 89 ? 18.839 -0.574 -24.527 1.00 64.88 89 CYS A N 1
ATOM 658 C CA . CYS A 1 89 ? 17.558 -1.095 -24.998 1.00 64.88 89 CYS A CA 1
ATOM 659 C C . CYS A 1 89 ? 16.425 -0.045 -25.105 1.00 64.88 89 CYS A C 1
ATOM 661 O O . CYS A 1 89 ? 15.356 -0.388 -25.605 1.00 64.88 89 CYS A O 1
ATOM 663 N N . GLY A 1 90 ? 16.626 1.216 -24.693 1.00 70.62 90 GLY A N 1
ATOM 664 C CA . GLY A 1 90 ? 15.705 2.326 -25.006 1.00 70.62 90 GLY A CA 1
ATOM 665 C C . GLY A 1 90 ? 14.266 2.136 -24.513 1.00 70.62 90 GLY A C 1
ATOM 666 O O . GLY A 1 90 ? 13.322 2.246 -25.298 1.00 70.62 90 GLY A O 1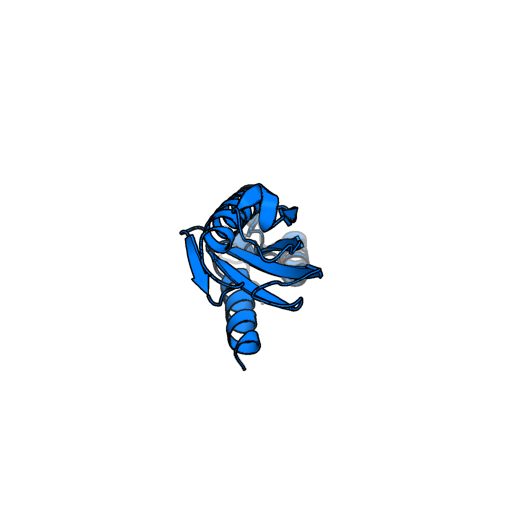
ATOM 667 N N . GLY A 1 91 ? 14.086 1.780 -23.238 1.00 86.81 91 GLY A N 1
ATOM 668 C CA . GLY A 1 91 ? 12.770 1.516 -22.653 1.00 86.81 91 GLY A CA 1
ATOM 669 C C . GLY A 1 91 ? 12.400 2.501 -21.550 1.00 86.81 91 GLY A C 1
ATOM 670 O O . GLY A 1 91 ? 13.251 2.855 -20.744 1.00 86.81 91 GLY A O 1
ATOM 671 N N . ARG A 1 92 ? 11.124 2.890 -21.465 1.00 91.56 92 ARG A N 1
ATOM 672 C CA . ARG A 1 92 ? 10.596 3.718 -20.367 1.00 91.56 92 ARG A CA 1
ATOM 673 C C . ARG A 1 92 ? 9.540 2.965 -19.575 1.00 91.56 92 ARG A C 1
ATOM 675 O O . ARG A 1 92 ? 8.673 2.306 -20.166 1.00 91.56 92 ARG A O 1
ATOM 682 N N . LEU A 1 93 ? 9.617 3.066 -18.254 1.00 94.56 93 LEU A N 1
ATOM 683 C CA . LEU A 1 93 ? 8.790 2.338 -17.298 1.00 94.56 93 LEU A CA 1
ATOM 684 C C . LEU A 1 93 ? 8.111 3.314 -16.341 1.00 94.56 93 LEU A C 1
ATOM 686 O O . LEU A 1 93 ? 8.714 4.298 -15.929 1.00 94.56 93 LEU A O 1
ATOM 690 N N . MET A 1 94 ? 6.866 3.020 -15.976 1.00 96.81 94 MET A N 1
ATOM 691 C CA . MET A 1 94 ? 6.119 3.758 -14.960 1.00 96.81 94 MET A CA 1
ATOM 692 C C . MET A 1 94 ? 5.506 2.775 -13.973 1.00 96.81 94 MET A C 1
ATOM 694 O O . MET A 1 94 ? 4.759 1.872 -14.363 1.00 96.81 94 MET A O 1
ATOM 698 N N . PHE A 1 95 ? 5.798 2.981 -12.698 1.00 97.88 95 PHE A N 1
ATOM 699 C CA . PHE A 1 95 ? 5.308 2.179 -11.591 1.00 97.88 95 PHE A CA 1
ATOM 700 C C . PHE A 1 95 ? 4.291 2.969 -10.781 1.00 97.88 95 PHE A C 1
ATOM 702 O O . PHE A 1 95 ? 4.501 4.147 -10.502 1.00 97.88 95 PHE A O 1
ATOM 709 N N . TYR A 1 96 ? 3.210 2.304 -10.388 1.00 98.50 96 TYR A N 1
ATOM 710 C CA . TYR A 1 96 ? 2.312 2.771 -9.343 1.00 98.50 96 TYR A CA 1
ATOM 711 C C . TYR A 1 96 ? 2.741 2.153 -8.016 1.00 98.50 96 TYR A C 1
ATOM 713 O O . TYR A 1 96 ? 2.965 0.941 -7.945 1.00 98.50 96 TYR A O 1
ATOM 721 N N . LEU A 1 97 ? 2.887 2.998 -7.002 1.00 98.38 97 LEU A N 1
ATOM 722 C CA . LEU A 1 97 ? 3.301 2.650 -5.652 1.00 98.38 97 LEU A CA 1
ATOM 723 C C . LEU A 1 97 ? 2.090 2.848 -4.747 1.00 98.38 97 LEU A C 1
ATOM 725 O O . LEU A 1 97 ? 1.675 3.982 -4.509 1.00 98.38 97 LEU A O 1
ATOM 729 N N . GLU A 1 98 ? 1.512 1.745 -4.287 1.00 97.50 98 GLU A N 1
ATOM 730 C CA . GLU A 1 98 ? 0.297 1.725 -3.475 1.00 97.50 98 GLU A CA 1
ATOM 731 C C . GLU A 1 98 ? 0.618 1.251 -2.049 1.00 97.50 98 GLU A C 1
ATOM 733 O O . GLU A 1 98 ? 0.803 0.049 -1.833 1.00 97.50 98 GLU A O 1
ATOM 738 N N . PRO A 1 99 ? 0.706 2.163 -1.063 1.00 96.06 99 PRO A N 1
ATOM 739 C CA . PRO A 1 99 ? 0.894 1.789 0.331 1.00 96.06 99 PRO A CA 1
ATOM 740 C C . PRO A 1 99 ? -0.281 0.963 0.857 1.00 96.06 99 PRO A C 1
ATOM 742 O O . PRO A 1 99 ? -1.442 1.373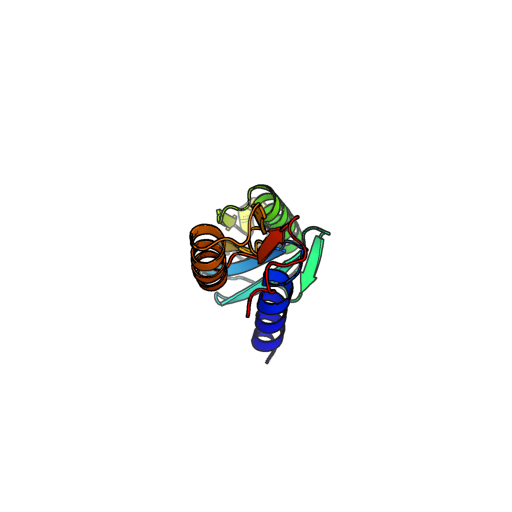 0.814 1.00 96.06 99 PRO A O 1
ATOM 745 N N . ILE A 1 100 ? 0.040 -0.202 1.399 1.00 93.75 100 ILE A N 1
ATOM 746 C CA . ILE A 1 100 ? -0.852 -1.071 2.151 1.00 93.75 100 ILE A CA 1
ATOM 747 C C . ILE A 1 100 ? -0.676 -0.718 3.623 1.00 93.75 100 ILE A C 1
ATOM 749 O O . ILE A 1 100 ? 0.186 -1.256 4.321 1.00 93.75 100 ILE A O 1
ATOM 753 N N . ASN A 1 101 ? -1.494 0.227 4.077 1.00 84.31 101 ASN A N 1
ATOM 754 C CA . ASN A 1 101 ? -1.527 0.615 5.477 1.00 84.31 101 ASN A CA 1
ATOM 755 C C . ASN A 1 101 ? -2.383 -0.375 6.282 1.00 84.31 101 ASN A C 1
ATOM 757 O O . ASN A 1 101 ? -3.434 -0.819 5.792 1.00 84.31 101 ASN A O 1
ATOM 761 N N . PRO A 1 102 ? -1.972 -0.705 7.518 1.00 80.69 102 PRO A N 1
ATOM 762 C CA . PRO A 1 102 ? -2.816 -1.459 8.428 1.00 80.69 102 PRO A CA 1
ATOM 763 C C . PRO A 1 102 ? -4.104 -0.683 8.720 1.00 80.69 102 PRO A C 1
ATOM 765 O O . PRO A 1 102 ? -4.182 0.539 8.543 1.00 80.69 102 PRO A O 1
ATOM 768 N N . ARG A 1 103 ? -5.140 -1.397 9.167 1.00 85.00 103 ARG A N 1
ATOM 769 C CA . ARG A 1 103 ? -6.400 -0.758 9.569 1.00 85.00 103 ARG A CA 1
ATOM 770 C C . ARG A 1 103 ? -6.128 0.314 10.631 1.00 85.00 103 ARG A C 1
ATOM 772 O O . ARG A 1 103 ? -5.420 0.028 11.596 1.00 85.00 103 ARG A O 1
ATOM 779 N N . PRO A 1 104 ? -6.707 1.520 10.509 1.00 86.81 104 PRO A N 1
ATOM 780 C CA . PRO A 1 104 ? -6.556 2.531 11.541 1.00 86.81 104 PRO A CA 1
ATOM 781 C C . PRO A 1 104 ? -7.149 2.027 12.861 1.00 86.81 104 PRO A C 1
ATOM 783 O O . PRO A 1 104 ? -8.249 1.469 12.893 1.00 86.81 104 PRO A O 1
ATOM 786 N N . TYR A 1 105 ? -6.417 2.241 13.950 1.00 89.81 105 TYR A N 1
ATOM 787 C CA . TYR A 1 105 ? -6.871 1.924 15.298 1.00 89.81 105 TYR A CA 1
ATOM 788 C C . TYR A 1 105 ? -7.848 2.996 15.796 1.00 89.81 105 TYR A C 1
ATOM 790 O O . TYR A 1 105 ? -7.544 4.188 15.754 1.00 89.81 105 TYR A O 1
ATOM 798 N N . LEU A 1 106 ? -9.005 2.575 16.308 1.00 94.69 106 LEU A N 1
ATOM 799 C CA . LEU A 1 106 ? -9.948 3.434 17.021 1.00 94.69 106 LEU A CA 1
ATOM 800 C C . LEU A 1 106 ? -10.169 2.884 18.429 1.00 94.69 106 LEU A C 1
ATOM 802 O O . LEU A 1 106 ? -10.700 1.788 18.599 1.00 94.69 106 LEU A O 1
ATOM 806 N N . VAL A 1 107 ? -9.799 3.672 19.437 1.00 96.06 107 VAL A N 1
ATOM 807 C CA . VAL A 1 107 ? -10.068 3.350 20.842 1.00 96.06 107 VAL A CA 1
ATOM 808 C C . VAL A 1 107 ? -11.247 4.186 21.326 1.00 96.06 107 VAL A C 1
ATOM 810 O O . VAL A 1 107 ? -11.196 5.414 21.297 1.00 96.06 107 VAL A O 1
ATOM 813 N N . ILE A 1 108 ? -12.315 3.523 21.762 1.00 96.31 108 ILE A N 1
ATOM 814 C CA . ILE A 1 108 ? -13.536 4.157 22.269 1.00 96.31 108 ILE A CA 1
ATOM 815 C C . ILE A 1 108 ? -13.588 3.953 23.780 1.00 96.31 108 ILE A C 1
ATOM 817 O O . ILE A 1 108 ? -13.606 2.820 24.255 1.00 96.31 108 ILE A O 1
ATOM 821 N N . PHE A 1 109 ? -13.650 5.044 24.540 1.00 95.62 109 PHE A N 1
ATOM 822 C CA . PHE A 1 109 ? -13.862 4.994 25.985 1.00 95.62 109 PHE A CA 1
ATOM 823 C C . PHE A 1 109 ? -15.360 5.114 26.285 1.00 95.62 109 PHE A C 1
ATOM 825 O O . PHE A 1 109 ? -15.978 6.144 26.012 1.00 95.62 109 PHE A O 1
ATOM 832 N N . GLY A 1 110 ? -15.937 4.044 26.830 1.00 93.94 110 GLY A N 1
ATOM 833 C CA . GLY A 1 110 ? -17.351 3.904 27.166 1.00 93.94 110 GLY A CA 1
ATOM 834 C C . GLY A 1 110 ? -18.114 2.992 26.200 1.00 93.94 110 GLY A C 1
ATOM 835 O O . GLY A 1 110 ? -18.224 3.266 25.007 1.00 93.94 110 GLY A O 1
ATOM 836 N N . ALA A 1 111 ? -18.740 1.942 26.736 1.00 94.31 111 ALA A N 1
ATOM 837 C CA . ALA A 1 111 ? -19.564 0.978 25.998 1.00 94.31 111 ALA A CA 1
ATOM 838 C C . ALA A 1 111 ? -21.077 1.225 26.185 1.00 94.31 111 ALA A C 1
ATOM 840 O O . ALA A 1 111 ? -21.899 0.301 26.119 1.00 94.31 111 ALA A O 1
ATOM 841 N N . GLY A 1 112 ? -21.459 2.481 26.449 1.00 92.56 112 GLY A N 1
ATOM 842 C CA . GLY A 1 112 ? -22.853 2.938 26.475 1.00 92.56 112 GLY A CA 1
ATOM 843 C C . GLY A 1 112 ? -23.495 2.975 25.082 1.00 92.56 112 GLY A C 1
ATOM 844 O O . GLY A 1 112 ? -22.847 2.669 24.087 1.00 92.56 112 GLY A O 1
ATOM 845 N N . HIS A 1 113 ? -24.766 3.384 24.995 1.00 92.88 113 HIS A N 1
ATOM 846 C CA . HIS A 1 113 ? -25.555 3.323 23.751 1.00 92.88 113 HIS A CA 1
ATOM 847 C C . HIS A 1 113 ? -24.836 3.938 22.534 1.00 92.88 113 HIS A C 1
ATOM 849 O O . HIS A 1 113 ? -24.742 3.300 21.490 1.00 92.88 113 HIS A O 1
ATOM 855 N N . VAL A 1 114 ? -24.242 5.125 22.696 1.00 94.50 114 VAL A N 1
ATOM 856 C CA . VAL A 1 114 ? -23.477 5.797 21.631 1.00 94.50 114 VAL A CA 1
ATOM 857 C C . VAL A 1 114 ? -22.183 5.048 21.300 1.00 94.50 114 VAL A C 1
ATOM 859 O O . VAL A 1 114 ? -21.899 4.817 20.128 1.00 94.50 114 VAL A O 1
ATOM 862 N N . GLY A 1 115 ? -21.421 4.627 22.315 1.00 94.44 115 GLY A N 1
ATOM 863 C CA . GLY A 1 115 ? -20.151 3.920 22.129 1.00 94.44 115 GLY A CA 1
ATOM 864 C C . GLY A 1 115 ? -20.307 2.601 21.373 1.00 94.44 115 GLY A C 1
ATOM 865 O O . GLY A 1 115 ? -19.499 2.302 20.499 1.00 94.44 115 GLY A O 1
ATOM 866 N N . ARG A 1 116 ? -21.390 1.852 21.628 1.00 93.69 116 ARG A N 1
ATOM 867 C CA . ARG A 1 116 ? -21.695 0.606 20.901 1.00 93.69 116 ARG A CA 1
ATOM 868 C C . ARG A 1 116 ? -22.001 0.845 19.428 1.00 93.69 116 ARG A C 1
ATOM 870 O O . ARG A 1 116 ? -21.441 0.168 18.573 1.00 93.69 116 ARG A O 1
ATOM 877 N N . MET A 1 117 ? -22.859 1.821 19.134 1.00 94.88 117 MET A N 1
ATOM 878 C CA . MET A 1 117 ? -23.211 2.150 17.750 1.00 94.88 117 MET A CA 1
ATOM 879 C C . MET A 1 117 ? -22.002 2.681 16.980 1.00 94.88 117 MET A C 1
ATOM 881 O O . MET A 1 117 ? -21.782 2.301 15.832 1.00 94.88 117 MET A O 1
ATOM 885 N N . LEU A 1 118 ? -21.181 3.513 17.630 1.00 96.06 118 LEU A N 1
ATOM 886 C CA . LEU A 1 118 ? -19.938 4.003 17.046 1.00 96.06 118 LEU A CA 1
ATOM 887 C C . LEU A 1 118 ? -18.962 2.855 16.767 1.00 96.06 118 LEU A C 1
ATOM 889 O O . LEU A 1 118 ? -18.387 2.812 15.684 1.00 96.06 118 LEU A O 1
ATOM 893 N N . ALA A 1 119 ? -18.812 1.912 17.701 1.00 95.81 119 ALA A N 1
ATOM 894 C CA . ALA A 1 119 ? -17.944 0.752 17.528 1.00 95.81 119 ALA A CA 1
ATOM 895 C C . ALA A 1 119 ? -18.357 -0.105 16.323 1.00 95.81 119 ALA A C 1
ATOM 897 O O . ALA A 1 119 ? -17.509 -0.459 15.505 1.00 95.81 119 ALA A O 1
ATOM 898 N N . GLN A 1 120 ? -19.656 -0.384 16.171 1.00 94.50 120 GLN A N 1
ATOM 899 C CA . GLN A 1 120 ? -20.180 -1.154 15.039 1.00 94.50 120 GLN A CA 1
ATOM 900 C C . GLN A 1 120 ? -19.937 -0.448 13.700 1.00 94.50 120 GLN A C 1
ATOM 902 O O . GLN A 1 120 ? -19.412 -1.056 12.765 1.00 94.50 120 GLN A O 1
ATOM 907 N N . LEU A 1 121 ? -20.266 0.845 13.612 1.00 96.00 121 LEU A N 1
ATOM 908 C CA . LEU A 1 121 ? -20.055 1.636 12.397 1.00 96.00 121 LEU A CA 1
ATOM 909 C C . LEU A 1 121 ? -18.569 1.759 12.047 1.00 96.00 121 LEU A C 1
ATOM 911 O O . LEU A 1 121 ? -18.195 1.613 10.883 1.00 96.00 121 LEU A O 1
ATOM 915 N N . ALA A 1 122 ? -17.706 1.987 13.037 1.00 95.56 122 ALA A N 1
ATOM 916 C CA . ALA A 1 122 ? -16.266 2.066 12.831 1.00 95.56 122 ALA A CA 1
ATOM 917 C C . ALA A 1 122 ? -15.681 0.727 12.356 1.00 95.56 122 ALA A C 1
ATOM 919 O O . ALA A 1 122 ? -14.896 0.709 11.408 1.00 95.56 122 ALA A O 1
ATOM 920 N N . HIS A 1 123 ? -16.106 -0.397 12.942 1.00 93.12 123 HIS A N 1
ATOM 921 C CA . HIS A 1 123 ? -15.674 -1.725 12.506 1.00 93.12 123 HIS A CA 1
ATOM 922 C C . HIS A 1 123 ? -16.047 -1.985 11.039 1.00 93.12 123 HIS A C 1
ATOM 924 O O . HIS A 1 123 ? -15.198 -2.375 10.235 1.00 93.12 123 HIS A O 1
ATOM 930 N N . GLN A 1 124 ? -17.295 -1.690 10.663 1.00 93.06 124 GLN A N 1
ATOM 931 C CA . GLN A 1 124 ? -17.772 -1.802 9.278 1.00 93.06 124 GLN A CA 1
ATOM 932 C C . GLN A 1 124 ? -17.050 -0.844 8.322 1.00 93.06 124 GLN A C 1
ATOM 934 O O . GLN A 1 124 ? -16.883 -1.152 7.145 1.00 93.06 124 GLN A O 1
ATOM 939 N N . SER A 1 125 ? -16.569 0.288 8.837 1.00 93.81 125 SER A N 1
ATOM 940 C CA . SER A 1 125 ? -15.784 1.274 8.085 1.00 93.81 125 SER A CA 1
ATOM 941 C C . SER A 1 125 ? -14.301 0.898 7.958 1.00 93.81 125 SER A C 1
ATOM 943 O O . SER A 1 125 ? -13.525 1.650 7.373 1.00 93.81 125 SER A O 1
ATOM 945 N N . GLY A 1 126 ? -13.888 -0.261 8.483 1.00 89.19 126 GLY A N 1
ATOM 946 C CA . GLY A 1 126 ? -12.535 -0.792 8.327 1.00 89.19 126 GLY A CA 1
ATOM 947 C C . GLY A 1 126 ? -11.549 -0.401 9.427 1.00 89.19 126 GLY A C 1
ATOM 948 O O . GLY A 1 126 ? -10.357 -0.643 9.256 1.00 89.19 126 GLY A O 1
ATOM 949 N N . PHE A 1 127 ? -12.012 0.152 10.551 1.00 92.38 127 PHE A N 1
ATOM 950 C CA . PHE A 1 127 ? -11.163 0.394 11.719 1.00 92.38 127 PHE A CA 1
ATOM 951 C C . PHE A 1 127 ? -10.907 -0.899 12.499 1.00 92.38 127 PHE A C 1
ATOM 953 O O . PHE A 1 127 ? -11.765 -1.784 12.584 1.00 92.38 127 PHE A O 1
ATOM 960 N N . TYR A 1 128 ? -9.734 -0.984 13.121 1.00 90.06 128 TYR A N 1
ATOM 961 C CA . TYR A 1 128 ? -9.506 -1.900 14.231 1.00 90.06 128 TYR A CA 1
ATOM 962 C C . TYR A 1 128 ? -10.016 -1.225 15.509 1.00 90.06 128 TYR A C 1
ATOM 964 O O . TYR A 1 128 ? -9.448 -0.230 15.960 1.00 90.06 128 TYR A O 1
ATOM 972 N N . VAL A 1 129 ? -11.129 -1.716 16.058 1.00 93.69 129 VAL A N 1
ATOM 973 C CA . VAL A 1 129 ? -11.849 -1.047 17.150 1.00 93.69 129 VAL A CA 1
ATOM 974 C C . VAL A 1 129 ? -11.571 -1.735 18.480 1.00 93.69 129 VAL A C 1
A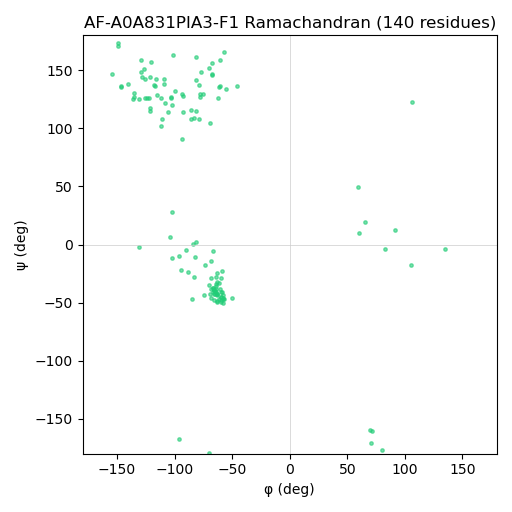TOM 976 O O . VAL A 1 129 ? -11.840 -2.924 18.632 1.00 93.69 129 VAL A O 1
ATOM 979 N N . THR A 1 130 ? -11.120 -0.960 19.462 1.00 94.38 130 THR A N 1
ATOM 980 C CA . THR A 1 130 ? -11.020 -1.376 20.865 1.00 94.38 130 THR A CA 1
ATOM 981 C C . THR A 1 130 ? -11.974 -0.525 21.687 1.00 94.38 130 THR A C 1
ATOM 983 O O . THR A 1 130 ? -11.926 0.701 21.613 1.00 94.38 130 THR A O 1
ATOM 986 N N . VAL A 1 131 ? -12.827 -1.151 22.498 1.00 95.19 131 VAL A N 1
ATOM 987 C CA . VAL A 1 131 ? -13.709 -0.424 23.421 1.00 95.19 131 VAL A CA 1
ATOM 988 C C . VAL A 1 131 ? -13.279 -0.688 24.853 1.00 95.19 131 VAL A C 1
ATOM 990 O O . VAL A 1 131 ? -13.157 -1.836 25.272 1.00 95.19 131 VAL A O 1
ATOM 993 N N . VAL A 1 132 ? -13.039 0.390 25.590 1.00 95.00 132 VAL A N 1
ATOM 994 C CA . VAL A 1 132 ? -12.644 0.373 26.997 1.00 95.00 132 VAL A CA 1
ATOM 995 C C . VAL A 1 132 ? -13.859 0.742 27.833 1.00 95.00 132 VAL A C 1
ATOM 997 O O . VAL A 1 132 ? -14.489 1.772 27.602 1.00 95.00 132 VAL A O 1
ATOM 1000 N N . GLU A 1 133 ? -14.195 -0.091 28.809 1.00 94.31 133 GLU A N 1
ATOM 1001 C CA . GLU A 1 133 ? -15.328 0.111 29.707 1.00 94.31 133 GLU A CA 1
ATOM 1002 C C . GLU A 1 133 ? -14.890 -0.202 31.135 1.00 94.31 133 GLU A C 1
ATOM 1004 O O . GLU A 1 133 ? -14.356 -1.276 31.404 1.00 94.31 133 GLU A O 1
ATOM 1009 N N . GLU A 1 134 ? -15.088 0.757 32.036 1.00 92.38 134 GLU A N 1
ATOM 1010 C CA . GLU A 1 134 ? -14.695 0.630 33.440 1.00 92.38 134 GLU A CA 1
ATOM 1011 C C . GLU A 1 134 ? -15.793 -0.005 34.294 1.00 92.38 134 GLU A C 1
ATOM 1013 O O . GLU A 1 134 ? -15.498 -0.581 35.339 1.00 92.38 134 GLU A O 1
ATOM 1018 N N . ASN A 1 135 ? -17.058 0.081 33.866 1.00 91.50 135 ASN A N 1
ATOM 1019 C CA . ASN A 1 135 ? -18.175 -0.499 34.590 1.00 91.50 135 ASN A CA 1
ATOM 1020 C C . ASN A 1 135 ? -18.249 -2.013 34.324 1.00 91.50 135 ASN A C 1
ATOM 1022 O O . ASN A 1 135 ? -18.717 -2.421 33.255 1.00 91.50 135 ASN A O 1
ATOM 1026 N N . PRO A 1 136 ? -17.910 -2.868 35.308 1.00 88.56 136 PRO A N 1
ATOM 1027 C CA . PRO A 1 136 ? -17.880 -4.316 35.114 1.00 88.56 136 PRO A CA 1
ATOM 1028 C C . PRO A 1 136 ? -19.273 -4.925 34.898 1.00 88.56 136 PRO A C 1
ATOM 1030 O O . PRO A 1 136 ? -19.383 -6.071 34.476 1.00 88.56 136 PRO A O 1
ATOM 1033 N N . GLN A 1 137 ? -20.350 -4.184 35.189 1.00 90.44 137 GLN A N 1
ATOM 1034 C CA . GLN A 1 137 ? -21.723 -4.634 34.945 1.00 90.44 137 GLN A CA 1
ATOM 1035 C C . GLN A 1 137 ? -22.172 -4.424 33.493 1.00 90.44 137 GLN A C 1
ATOM 1037 O O . GLN A 1 137 ? -23.243 -4.891 33.104 1.00 90.44 137 GLN A O 1
ATOM 1042 N N . ARG A 1 138 ? -21.408 -3.684 32.682 1.00 87.81 138 ARG A N 1
ATOM 1043 C CA . ARG A 1 138 ? -21.751 -3.452 31.280 1.00 87.81 138 ARG A CA 1
ATOM 1044 C C . ARG A 1 138 ? -21.384 -4.693 30.454 1.00 87.81 138 ARG A C 1
ATOM 1046 O O . ARG A 1 138 ? -20.240 -5.133 30.518 1.00 87.81 138 ARG A O 1
ATOM 1053 N N . PRO A 1 139 ? -22.315 -5.260 29.663 1.00 84.06 139 PRO A N 1
ATOM 1054 C CA . PRO A 1 139 ? -22.006 -6.461 28.896 1.00 84.06 139 PRO A CA 1
ATOM 1055 C C . PRO A 1 139 ? -20.982 -6.174 27.784 1.00 84.06 139 PRO A C 1
ATOM 1057 O O . PRO A 1 139 ? -20.924 -5.032 27.312 1.00 84.06 139 PRO A O 1
ATOM 1060 N N . PRO A 1 140 ? -20.232 -7.186 27.313 1.00 80.94 140 PRO A N 1
ATOM 1061 C CA . PRO A 1 140 ? -19.370 -7.063 26.139 1.00 80.94 140 PRO A CA 1
ATOM 1062 C C . PRO A 1 140 ? -20.135 -6.615 24.884 1.00 80.94 140 PRO A C 1
ATOM 1064 O O . PRO A 1 140 ? -21.371 -6.619 24.840 1.00 80.94 140 PRO A O 1
ATOM 1067 N N . LEU A 1 141 ? -19.382 -6.202 23.869 1.00 79.06 141 LEU A N 1
ATOM 1068 C CA . LEU A 1 141 ? -19.905 -6.000 22.519 1.00 79.06 141 LEU A CA 1
ATOM 1069 C C . LEU A 1 141 ? -20.023 -7.365 21.828 1.00 79.06 141 LEU A C 1
ATOM 1071 O O . LEU A 1 141 ? -19.122 -8.190 21.979 1.00 79.06 141 LEU A O 1
ATOM 1075 N N . GLU A 1 142 ? -21.127 -7.579 21.113 1.00 65.94 142 GLU A N 1
ATOM 1076 C CA . GLU A 1 142 ? -21.336 -8.717 20.202 1.00 65.94 142 GLU A CA 1
ATOM 1077 C C . GLU A 1 142 ? -20.855 -8.379 18.787 1.00 65.94 142 GLU A C 1
ATOM 1079 O O . GLU A 1 142 ? -21.025 -7.201 18.377 1.00 65.94 142 GLU A O 1
#

Sequence (142 aa):
MEDIALYEEVIRLKNGEQPATLVTLIRSTGSTPRKAGAKMLVRSDGSIQGTIGGGRLEVEVIRKALEAVESGSPSTAEFDLTEDFGHACGGRLMFYLEPINPRPYLVIFGAGHVGRMLAQLAHQSGFYVTVVEENPQRPPLE

Mean predicted aligned error: 5.87 Å

Foldseek 3Di:
DLVVVVVVVLVVQQADQWKKKKKFFCQKDFDDQDGGGFIKIATLVRDIRGDPRDDPVRVVVSVVLNVCRVVVHKDKDKDFCCVPPVDPGGMIIMMIIHMSHHAAEDEAEDPPPVSLVCQVVSVVVRHPYHYDYPPPPDDDHD

Secondary structure (DSSP, 8-state):
-HHHHHHHHHHHHHHSS--EEEEEEEEEESS-SS-TT-EEEEETTS-EEE-SS-HHHHHHHHHHHHHHHHHTS-EEEEEETTTTT--TT--EEEEEEEEEPPPPEEEEE--SHHHHHHHHHHHHTT-EEEEE---TTSPPP-

Solvent-accessible surface area (backbone atoms only — not comparable to full-atom values): 7893 Å² total; per-residue (Å²): 114,72,66,55,60,52,51,53,46,53,57,49,29,35,74,39,84,57,41,21,12,44,35,33,32,72,40,58,41,70,55,56,92,48,56,56,71,34,41,28,38,35,35,75,87,68,52,70,48,76,56,66,64,54,71,72,63,42,55,55,50,49,54,53,29,47,54,25,38,75,67,64,42,68,50,74,51,76,49,44,38,36,83,78,66,67,39,91,54,61,15,41,42,33,31,40,34,40,39,40,61,37,48,54,77,42,80,41,83,40,73,50,77,66,39,46,54,50,46,53,54,40,42,76,72,52,34,46,69,45,78,46,65,89,60,86,86,60,77,83,87,132

InterPro domains:
  IPR003777 XdhC- CoxI [PF02625] (17-80)
  IPR036291 NAD(P)-binding domain superfamily [SSF51735] (95-138)
  IPR052698 Molybdenum Cofactor Utilization and Processing [PTHR30388] (5-136)